Protein AF-A0A370ULS7-F1 (afdb_monomer_lite)

Secondary structure (DSSP, 8-state):
----HHHHHHHHHHHHHHHHHHHHHHHHHHHHHHHSS----TTHHHHHHHHHHHTT----

InterPro domains:
  IPR054636 Cytochrome oxidase putative small subunit CydP [NF045611] (12-55)
  IPR054636 Cytochrome oxidase putative small subunit CydP [PF28236] (12-55)

pLDDT: mean 72.48, std 15.78, range [39.78, 96.56]

Organism: Acinetobacter pittii (NCBI:txid48296)

Foldseek 3Di:
DDDPVVVVVVVVVVVVVVVVVVVVVVVVVVVCVVVVPPPPPPCPCVVVCCVVVVVPPDDD

Structure (mmCIF, N/CA/C/O backbone):
data_AF-A0A370ULS7-F1
#
_entry.id   AF-A0A370ULS7-F1
#
loop_
_atom_site.group_PDB
_atom_site.id
_atom_site.type_symbol
_atom_site.label_atom_id
_atom_site.label_alt_id
_atom_site.label_comp_id
_atom_site.label_asym_id
_atom_site.label_entity_id
_atom_site.label_seq_id
_atom_site.pdbx_PDB_ins_code
_atom_site.Cartn_x
_atom_site.Cartn_y
_atom_site.Cartn_z
_atom_site.occupancy
_atom_site.B_iso_or_equiv
_atom_site.auth_seq_id
_atom_site.auth_comp_id
_atom_site.auth_asym_id
_atom_site.auth_atom_id
_atom_site.pdbx_PDB_model_num
ATOM 1 N N . MET A 1 1 ? -13.481 6.081 37.112 1.00 39.78 1 MET A N 1
ATOM 2 C CA . MET A 1 1 ? -13.748 6.427 35.698 1.00 39.78 1 MET A CA 1
ATOM 3 C C . MET A 1 1 ? -13.318 5.243 34.841 1.00 39.78 1 MET A C 1
ATOM 5 O O . MET A 1 1 ? -12.138 4.927 34.838 1.00 39.78 1 MET A O 1
ATOM 9 N N . SER A 1 2 ? -14.260 4.509 34.236 1.00 54.09 2 SER A N 1
ATOM 10 C CA . SER A 1 2 ? -13.945 3.299 33.458 1.00 54.09 2 SER A CA 1
ATOM 11 C C . SER A 1 2 ? -13.539 3.698 32.040 1.00 54.09 2 SER A C 1
ATOM 13 O O . SER A 1 2 ? -14.368 4.168 31.257 1.00 54.09 2 SER A O 1
ATOM 15 N N . LEU A 1 3 ? -12.247 3.581 31.734 1.00 61.72 3 LEU A N 1
ATOM 16 C CA . LEU A 1 3 ? -11.723 3.795 30.390 1.00 61.72 3 LEU A CA 1
ATOM 17 C C . LEU A 1 3 ? -12.238 2.662 29.500 1.00 61.72 3 LEU A C 1
ATOM 19 O O . LEU A 1 3 ? -11.891 1.498 29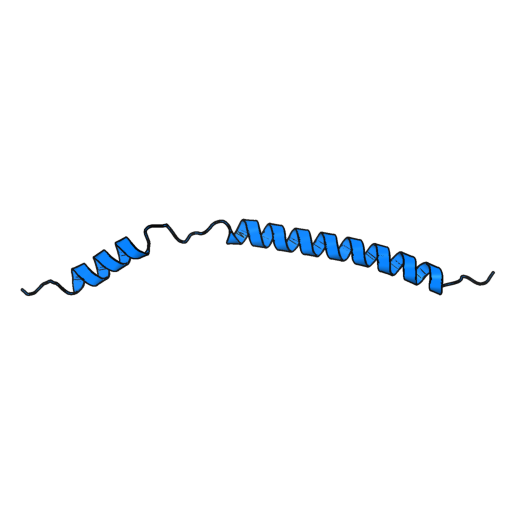.677 1.00 61.72 3 LEU A O 1
ATOM 23 N N . ASN A 1 4 ? -13.107 3.002 28.550 1.00 63.97 4 ASN A N 1
ATOM 24 C CA . ASN A 1 4 ? -13.639 2.060 27.572 1.00 63.97 4 ASN A CA 1
ATOM 25 C C . ASN A 1 4 ? -12.544 1.701 26.550 1.00 63.97 4 ASN A C 1
ATOM 27 O O . ASN A 1 4 ? -12.553 2.178 25.419 1.00 63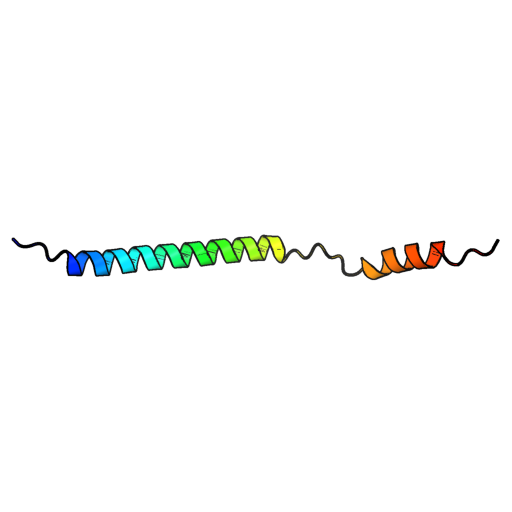.97 4 ASN A O 1
ATOM 31 N N . PHE A 1 5 ? -11.600 0.837 26.934 1.00 65.56 5 PHE A N 1
ATOM 32 C CA . PHE A 1 5 ? -10.478 0.386 26.094 1.00 65.56 5 PHE A CA 1
ATOM 33 C C . PHE A 1 5 ? -10.914 -0.139 24.720 1.00 65.56 5 PHE A C 1
ATOM 35 O O . PHE A 1 5 ? -10.179 -0.026 23.745 1.00 65.56 5 PHE A O 1
ATOM 42 N N . LYS A 1 6 ? -12.146 -0.643 24.607 1.00 67.56 6 LYS A N 1
ATOM 43 C CA . LYS A 1 6 ? -12.732 -1.092 23.341 1.00 67.56 6 LYS A CA 1
ATOM 44 C C . LYS A 1 6 ? -12.843 0.033 22.296 1.00 67.56 6 LYS A C 1
ATOM 46 O O . LYS A 1 6 ? -12.649 -0.234 21.113 1.00 67.56 6 LYS A O 1
ATOM 51 N N . ASN A 1 7 ? -13.104 1.278 22.713 1.00 68.31 7 ASN A N 1
ATOM 52 C CA . ASN A 1 7 ? -13.151 2.429 21.801 1.00 68.31 7 ASN A CA 1
ATOM 53 C C . ASN A 1 7 ? -11.742 2.904 21.392 1.00 68.31 7 ASN A C 1
ATOM 55 O O . ASN A 1 7 ? -11.537 3.292 20.241 1.00 68.31 7 ASN A O 1
ATOM 59 N N . LEU A 1 8 ? -10.768 2.782 22.300 1.00 69.50 8 LEU A N 1
ATOM 60 C CA . LEU A 1 8 ? -9.374 3.154 22.068 1.00 69.50 8 LEU A CA 1
ATOM 61 C C . LEU A 1 8 ? -8.735 2.179 21.083 1.00 69.50 8 LEU A C 1
ATOM 63 O O . LEU A 1 8 ? -8.140 2.608 20.101 1.00 69.50 8 LEU A O 1
ATOM 67 N N . ASN A 1 9 ? -8.955 0.876 21.276 1.00 78.56 9 ASN A N 1
ATOM 68 C CA . ASN A 1 9 ? -8.451 -0.172 20.391 1.00 78.56 9 ASN A CA 1
ATOM 69 C C . ASN A 1 9 ? -8.965 0.002 18.957 1.00 78.56 9 ASN A C 1
ATOM 71 O O . ASN A 1 9 ? -8.188 -0.105 18.018 1.00 78.56 9 ASN A O 1
ATOM 75 N N . GLY A 1 10 ? -10.245 0.339 18.770 1.00 81.88 10 GLY A N 1
ATOM 76 C CA . GLY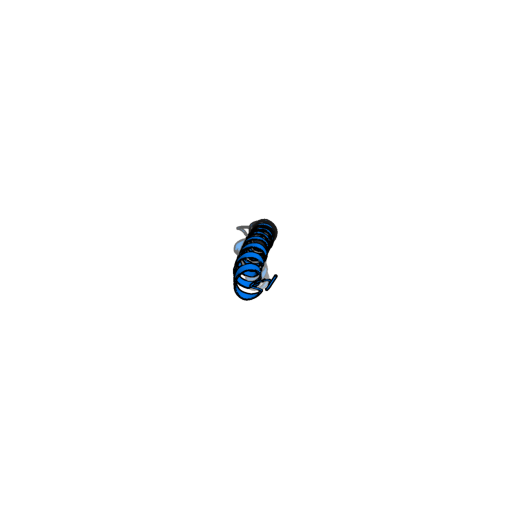 A 1 10 ? -10.790 0.594 17.433 1.00 81.88 10 GLY A CA 1
ATOM 77 C C . GLY A 1 10 ? -10.135 1.790 16.736 1.00 81.88 10 GLY A C 1
ATOM 78 O O . GLY A 1 10 ? -9.851 1.731 15.540 1.00 81.88 10 GLY A O 1
ATOM 79 N N . ARG A 1 11 ? -9.851 2.866 17.478 1.00 85.19 11 ARG A N 1
ATOM 80 C CA . ARG A 1 11 ? -9.168 4.051 16.942 1.00 85.19 11 ARG A CA 1
ATOM 81 C C . ARG A 1 11 ? -7.700 3.769 16.620 1.00 85.19 11 ARG A C 1
ATOM 83 O O . ARG A 1 11 ? -7.263 4.083 15.517 1.00 85.19 11 ARG A O 1
ATOM 90 N N . LEU A 1 12 ? -6.985 3.119 17.538 1.00 86.81 12 LEU A N 1
ATOM 91 C CA . LEU A 1 12 ? -5.580 2.743 17.371 1.00 86.81 12 LEU A CA 1
ATOM 92 C C . LEU A 1 12 ? -5.393 1.771 16.203 1.00 86.81 12 LEU A C 1
ATOM 94 O O . LEU A 1 12 ? -4.505 1.959 15.381 1.00 86.81 12 LEU A O 1
ATOM 98 N N . VAL A 1 13 ? -6.265 0.768 16.071 1.00 88.69 13 VAL A N 1
ATOM 99 C CA . VAL A 1 13 ? -6.228 -0.176 14.945 1.00 88.69 13 VAL A CA 1
ATOM 100 C C . VAL A 1 13 ? -6.463 0.548 13.619 1.00 88.69 13 VAL A C 1
ATOM 102 O O . VAL A 1 13 ? -5.756 0.264 12.655 1.00 88.69 13 VAL A O 1
ATOM 105 N N . LYS A 1 14 ? -7.394 1.512 13.552 1.00 88.62 14 LYS A N 1
ATOM 106 C CA . LYS A 1 14 ? -7.608 2.321 12.337 1.00 88.62 14 LYS A CA 1
ATOM 107 C C . LYS A 1 14 ? -6.388 3.179 11.996 1.00 88.62 14 LYS A C 1
ATOM 109 O O . LYS A 1 14 ? -5.982 3.180 10.839 1.00 88.62 14 LYS A O 1
ATOM 114 N N . GLU A 1 15 ? -5.779 3.850 12.973 1.00 91.38 15 GLU A N 1
ATOM 115 C CA . GLU A 1 15 ? -4.549 4.633 12.761 1.00 91.38 15 GLU A CA 1
ATOM 116 C C . GLU A 1 15 ? -3.392 3.751 12.270 1.00 91.38 15 GLU A C 1
ATOM 118 O O . GLU A 1 15 ? -2.786 4.048 11.240 1.00 91.38 15 GLU A O 1
ATOM 123 N N . ILE A 1 16 ? -3.137 2.620 12.934 1.00 93.75 16 ILE A N 1
ATOM 124 C CA . ILE A 1 16 ? -2.081 1.673 12.544 1.00 93.75 16 ILE A CA 1
ATOM 125 C C . ILE A 1 16 ? -2.349 1.096 11.149 1.00 93.75 16 ILE A C 1
ATOM 127 O O . ILE A 1 16 ? -1.423 0.971 10.351 1.00 93.75 16 ILE A O 1
ATOM 131 N N . THR A 1 17 ? -3.607 0.788 10.822 1.00 94.75 17 THR A N 1
ATOM 132 C CA . THR A 1 17 ? -3.988 0.270 9.499 1.00 94.75 17 THR A CA 1
ATOM 133 C C . THR A 1 17 ? -3.711 1.295 8.400 1.00 94.75 17 THR A C 1
ATOM 135 O O . THR A 1 17 ? -3.167 0.936 7.360 1.00 94.75 17 THR A O 1
ATOM 138 N N . ILE A 1 18 ? -4.018 2.576 8.625 1.00 95.75 18 ILE A N 1
ATOM 139 C CA . ILE A 1 18 ? -3.728 3.648 7.660 1.00 95.75 18 ILE A CA 1
ATOM 140 C C . ILE A 1 18 ? -2.215 3.785 7.446 1.00 95.75 18 ILE A C 1
ATOM 142 O O . ILE A 1 18 ? -1.759 3.817 6.303 1.00 95.75 18 ILE A O 1
ATOM 146 N N . ILE A 1 19 ? -1.426 3.798 8.526 1.00 95.50 19 ILE A N 1
ATOM 147 C CA . ILE A 1 19 ? 0.044 3.855 8.452 1.00 95.50 19 ILE A CA 1
ATOM 148 C C . ILE A 1 19 ? 0.594 2.644 7.686 1.00 95.50 19 ILE A C 1
ATOM 150 O O . ILE A 1 19 ? 1.489 2.788 6.852 1.00 95.50 19 ILE A O 1
ATOM 154 N N . LEU A 1 20 ? 0.041 1.454 7.931 1.00 95.75 20 LEU A N 1
ATOM 155 C CA . LEU A 1 20 ? 0.431 0.228 7.243 1.00 95.75 20 LEU A CA 1
ATOM 156 C C . LEU A 1 20 ? 0.139 0.306 5.739 1.00 95.75 20 LEU A C 1
ATOM 158 O O . LEU A 1 20 ? 1.009 -0.036 4.941 1.00 95.75 20 LEU A O 1
ATOM 162 N N . ILE A 1 21 ? -1.040 0.797 5.347 1.00 96.56 21 ILE A N 1
ATOM 163 C CA . ILE A 1 21 ? -1.412 0.989 3.937 1.00 96.56 21 ILE A CA 1
ATOM 164 C C . ILE A 1 21 ? -0.441 1.955 3.256 1.00 96.56 21 ILE A C 1
ATOM 166 O O . ILE A 1 21 ? 0.094 1.626 2.200 1.00 96.56 21 ILE A O 1
ATOM 170 N N . ILE A 1 22 ? -0.150 3.104 3.876 1.00 96.50 22 ILE A N 1
ATOM 171 C CA . ILE A 1 22 ? 0.812 4.085 3.344 1.00 96.50 22 ILE A CA 1
ATOM 172 C C . ILE A 1 22 ? 2.176 3.427 3.129 1.00 96.50 22 ILE A C 1
ATOM 174 O O . ILE A 1 22 ? 2.793 3.601 2.079 1.00 96.50 22 ILE A O 1
ATOM 178 N N . LYS A 1 23 ? 2.634 2.627 4.097 1.00 94.56 23 LYS A N 1
ATOM 179 C CA . LYS A 1 23 ? 3.911 1.918 4.010 1.00 94.56 23 LYS A CA 1
ATOM 180 C C . LYS A 1 23 ? 3.933 0.915 2.855 1.00 94.56 23 LYS A C 1
ATOM 182 O O . LYS A 1 23 ? 4.922 0.862 2.130 1.00 94.56 23 LYS A O 1
ATOM 187 N N . ILE A 1 24 ? 2.854 0.155 2.654 1.00 95.44 24 ILE A N 1
ATOM 188 C CA . ILE A 1 24 ? 2.727 -0.784 1.528 1.00 95.44 24 ILE A CA 1
ATOM 189 C C . ILE A 1 24 ? 2.756 -0.040 0.193 1.00 95.44 24 ILE A C 1
ATOM 191 O O . ILE A 1 24 ? 3.488 -0.450 -0.703 1.00 95.44 24 ILE A O 1
ATOM 195 N N . VAL A 1 25 ? 2.019 1.066 0.066 1.00 95.12 25 VAL A N 1
ATOM 196 C CA . VAL A 1 25 ? 2.024 1.887 -1.153 1.00 95.12 25 VAL A CA 1
ATOM 197 C C . VAL A 1 25 ? 3.431 2.411 -1.441 1.00 95.12 25 VAL A C 1
ATOM 199 O O . VAL A 1 25 ? 3.903 2.272 -2.564 1.00 95.12 25 VAL A O 1
ATOM 202 N N . LEU A 1 26 ? 4.147 2.920 -0.433 1.00 93.62 26 LEU A N 1
ATOM 203 C CA . LEU A 1 26 ? 5.534 3.374 -0.587 1.00 93.62 26 LEU A CA 1
ATOM 204 C C . LEU A 1 26 ? 6.459 2.255 -1.091 1.00 93.62 26 LEU A C 1
ATOM 206 O O . LEU A 1 26 ? 7.240 2.466 -2.016 1.00 93.62 26 LEU A O 1
ATOM 210 N N . LEU A 1 27 ? 6.356 1.060 -0.500 1.00 90.50 27 LEU A N 1
ATOM 211 C CA . LEU A 1 27 ? 7.153 -0.104 -0.894 1.00 90.50 27 LEU A CA 1
ATOM 212 C C . LEU A 1 27 ? 6.846 -0.546 -2.328 1.00 90.50 27 LEU A C 1
ATOM 214 O O . LEU A 1 27 ? 7.769 -0.864 -3.074 1.00 90.50 27 LEU A O 1
ATOM 218 N N . LEU A 1 28 ? 5.571 -0.544 -2.728 1.00 87.50 28 LEU A N 1
ATOM 219 C CA . LEU A 1 28 ? 5.160 -0.870 -4.092 1.00 87.50 28 LEU A CA 1
ATOM 220 C C . LEU A 1 28 ? 5.653 0.171 -5.094 1.00 87.50 28 LEU A C 1
ATOM 222 O O . LEU A 1 28 ? 6.135 -0.221 -6.148 1.00 87.50 28 LEU A O 1
ATOM 226 N N . THR A 1 29 ? 5.607 1.462 -4.764 1.00 87.94 29 THR A N 1
ATOM 227 C CA . THR A 1 29 ? 6.135 2.530 -5.625 1.00 87.94 29 THR A CA 1
ATOM 228 C C . THR A 1 29 ? 7.642 2.411 -5.810 1.00 87.94 29 THR A C 1
ATOM 230 O O . THR A 1 29 ? 8.118 2.496 -6.936 1.00 87.94 29 THR A O 1
ATOM 233 N N . ILE A 1 30 ? 8.404 2.165 -4.739 1.00 86.00 30 ILE A N 1
ATOM 234 C CA . ILE A 1 30 ? 9.858 1.954 -4.841 1.00 86.00 30 ILE A CA 1
ATOM 235 C C . ILE A 1 30 ? 10.151 0.698 -5.661 1.00 86.00 30 ILE A C 1
ATOM 237 O O . ILE A 1 30 ? 10.991 0.742 -6.554 1.00 86.00 30 ILE A O 1
ATOM 241 N N . LYS A 1 31 ? 9.438 -0.407 -5.402 1.00 82.62 31 LYS A N 1
ATOM 242 C CA . LYS A 1 31 ? 9.545 -1.635 -6.199 1.00 82.62 31 LYS A CA 1
ATOM 243 C C . LYS A 1 31 ? 9.250 -1.356 -7.669 1.00 82.62 31 LYS A C 1
ATOM 245 O O . LYS A 1 31 ? 9.967 -1.863 -8.520 1.00 82.62 31 LYS A O 1
ATOM 250 N N . HIS A 1 32 ? 8.216 -0.570 -7.955 1.00 78.75 32 HIS A N 1
ATOM 251 C CA . HIS A 1 32 ? 7.856 -0.196 -9.312 1.00 78.75 32 HIS A CA 1
ATOM 252 C C . HIS A 1 32 ? 8.977 0.627 -9.931 1.00 78.75 32 HIS A C 1
ATOM 254 O O . HIS A 1 32 ? 9.539 0.177 -10.900 1.00 78.75 32 HIS A O 1
ATOM 260 N N . ILE A 1 33 ? 9.431 1.729 -9.332 1.00 79.44 33 ILE A N 1
ATOM 261 C CA . ILE A 1 33 ? 10.543 2.537 -9.874 1.00 79.44 33 ILE A CA 1
ATOM 262 C C . ILE A 1 33 ? 11.814 1.701 -10.097 1.00 79.44 33 ILE A C 1
ATOM 264 O O . ILE A 1 33 ? 12.518 1.897 -11.083 1.00 79.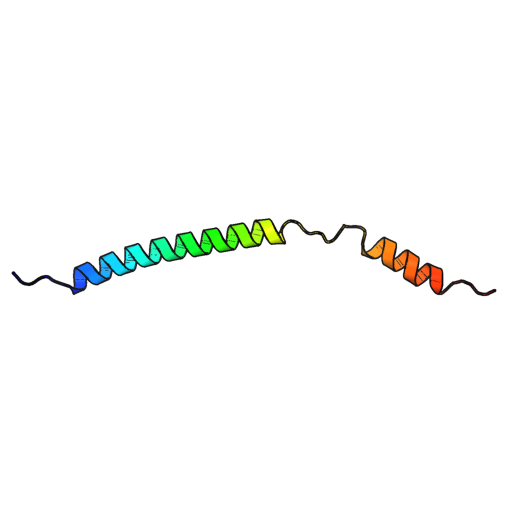44 33 ILE A O 1
ATOM 268 N N . TRP A 1 34 ? 12.109 0.758 -9.200 1.00 72.25 34 TRP A N 1
ATOM 269 C CA . TRP A 1 34 ? 13.291 -0.095 -9.306 1.00 72.25 34 TRP A CA 1
ATOM 270 C C . TRP A 1 34 ? 13.152 -1.209 -10.360 1.00 72.25 34 TRP A C 1
ATOM 272 O O . TRP A 1 34 ? 14.156 -1.646 -10.909 1.00 72.25 34 TRP A O 1
ATOM 282 N N . PHE A 1 35 ? 11.929 -1.660 -10.662 1.00 62.06 35 PHE A N 1
ATOM 283 C CA . PHE A 1 35 ? 11.646 -2.741 -11.622 1.00 62.06 35 PHE A CA 1
ATOM 284 C C . PHE A 1 35 ? 11.116 -2.247 -12.983 1.00 62.06 35 PHE A C 1
ATOM 286 O O . PHE A 1 35 ? 11.160 -2.965 -13.975 1.00 62.06 35 PHE A O 1
ATOM 293 N N . ASP A 1 36 ? 10.630 -1.013 -13.028 1.00 61.28 36 ASP A N 1
ATOM 294 C CA . ASP A 1 36 ? 10.057 -0.310 -14.181 1.00 61.28 36 ASP A CA 1
ATOM 295 C C . ASP A 1 36 ? 11.114 0.532 -14.911 1.00 61.28 36 ASP A C 1
ATOM 297 O O . ASP A 1 36 ? 10.823 1.238 -15.871 1.00 61.28 36 ASP A O 1
ATOM 301 N N . ALA A 1 37 ? 12.378 0.413 -14.500 1.00 60.00 37 ALA A N 1
ATOM 302 C CA . ALA A 1 37 ? 13.501 0.501 -15.417 1.00 60.00 37 ALA A CA 1
ATOM 303 C C . ALA A 1 37 ? 13.730 -0.906 -16.002 1.00 60.00 37 ALA A C 1
ATOM 305 O O . ALA A 1 37 ? 14.566 -1.646 -15.479 1.00 60.00 37 ALA A O 1
ATOM 306 N N . PRO A 1 38 ? 12.999 -1.325 -17.056 1.00 58.78 38 PRO A N 1
ATOM 307 C CA . PRO A 1 38 ? 13.321 -2.548 -17.760 1.00 58.78 38 PRO A CA 1
ATOM 308 C C . PRO A 1 38 ? 14.695 -2.343 -18.395 1.00 58.78 38 PRO A C 1
ATOM 310 O O . PRO A 1 38 ? 14.834 -1.793 -19.483 1.00 58.78 38 PRO A O 1
ATOM 313 N N . THR A 1 39 ? 15.738 -2.836 -17.741 1.00 60.59 39 THR A N 1
ATOM 314 C CA . THR A 1 39 ? 17.039 -3.093 -18.365 1.00 60.59 39 THR A CA 1
ATOM 315 C C . THR A 1 39 ? 16.987 -4.368 -19.205 1.00 60.59 39 THR A C 1
ATOM 317 O O . THR A 1 39 ? 17.985 -5.064 -19.351 1.00 60.59 39 THR A O 1
ATOM 320 N N . ILE A 1 40 ? 15.822 -4.667 -19.787 1.00 57.44 40 ILE A N 1
ATOM 321 C CA . ILE A 1 40 ? 15.700 -5.560 -20.928 1.00 57.44 40 ILE A CA 1
ATOM 322 C C . ILE A 1 40 ? 15.801 -4.637 -22.141 1.00 57.44 40 ILE A C 1
ATOM 324 O O . ILE A 1 40 ? 14.780 -4.098 -22.583 1.00 57.44 40 ILE A O 1
ATOM 328 N N . PRO A 1 41 ? 17.019 -4.340 -22.643 1.00 60.03 41 PRO A N 1
ATOM 329 C CA . PRO A 1 41 ? 17.155 -3.605 -23.879 1.00 60.03 41 PRO A CA 1
ATOM 330 C C . PRO A 1 41 ? 16.325 -4.322 -24.930 1.00 60.03 41 PRO A C 1
ATOM 332 O O . PRO A 1 41 ? 16.424 -5.532 -25.119 1.00 60.03 41 PRO A O 1
ATOM 335 N N . LYS A 1 42 ? 15.528 -3.524 -25.634 1.00 59.19 42 LYS A N 1
ATOM 336 C CA . LYS A 1 42 ? 14.616 -3.899 -26.720 1.00 59.19 42 LYS A CA 1
ATOM 337 C C . LYS A 1 42 ? 15.283 -4.698 -27.864 1.00 59.19 42 LYS A C 1
ATOM 339 O O . LYS A 1 42 ? 14.604 -5.096 -28.798 1.00 59.19 42 LYS A O 1
ATOM 344 N N . ASN A 1 43 ? 16.599 -4.916 -27.770 1.00 56.44 43 ASN A N 1
ATOM 345 C CA . ASN A 1 43 ? 17.483 -5.519 -28.757 1.00 56.44 43 ASN A CA 1
ATOM 346 C C . ASN A 1 43 ? 18.304 -6.708 -28.194 1.00 56.44 43 ASN A C 1
ATOM 348 O O . ASN A 1 43 ? 19.249 -7.130 -28.862 1.00 56.44 43 ASN A O 1
ATOM 352 N N . PHE A 1 44 ? 18.017 -7.227 -26.985 1.00 57.16 44 PHE A N 1
ATOM 353 C CA . PHE A 1 44 ? 18.720 -8.416 -26.453 1.00 57.16 44 PHE A CA 1
ATOM 354 C C . PHE A 1 44 ? 18.530 -9.626 -27.365 1.00 57.16 44 PHE A C 1
ATOM 356 O O . PHE A 1 44 ? 19.481 -10.356 -27.628 1.00 57.16 44 PHE A O 1
ATOM 363 N N . ASP A 1 45 ? 17.323 -9.785 -27.902 1.00 59.75 45 ASP A N 1
ATOM 364 C CA . ASP A 1 45 ? 17.004 -10.906 -28.778 1.00 59.75 45 ASP A CA 1
ATOM 365 C C . ASP A 1 45 ? 17.776 -10.823 -30.097 1.00 59.75 45 ASP A C 1
ATOM 367 O O . ASP A 1 45 ? 18.264 -11.837 -30.575 1.00 59.75 45 ASP A O 1
ATOM 371 N N . ASN A 1 46 ? 17.981 -9.620 -30.648 1.00 62.53 46 ASN A N 1
ATOM 372 C CA . ASN A 1 46 ? 18.645 -9.461 -31.944 1.00 62.53 46 ASN A CA 1
ATOM 373 C C . ASN A 1 46 ? 20.160 -9.694 -31.868 1.00 62.53 46 ASN A C 1
ATOM 375 O O . ASN A 1 46 ? 20.702 -10.373 -32.731 1.00 62.53 46 ASN A O 1
ATOM 379 N N . GLN A 1 47 ? 20.849 -9.186 -30.838 1.00 61.72 47 GLN A N 1
ATOM 380 C CA . GLN A 1 47 ? 22.298 -9.410 -30.696 1.00 61.72 47 GLN A CA 1
ATOM 381 C C . GLN A 1 47 ? 22.631 -10.854 -30.310 1.00 61.72 47 GLN A C 1
ATOM 383 O O . GLN A 1 47 ? 23.630 -11.398 -30.775 1.00 61.72 47 GLN A O 1
ATOM 388 N N . VAL A 1 48 ? 21.801 -11.493 -29.480 1.00 62.25 48 VAL A N 1
ATOM 389 C CA . VAL A 1 48 ? 21.991 -12.906 -29.134 1.00 62.25 48 VAL A CA 1
ATOM 390 C C . VAL A 1 48 ? 21.609 -13.794 -30.316 1.00 62.25 48 VAL A C 1
ATOM 392 O O . VAL A 1 48 ? 22.334 -14.737 -30.605 1.00 62.25 48 VAL A O 1
ATOM 395 N N . ALA A 1 49 ? 20.540 -13.480 -31.055 1.00 64.06 49 ALA A N 1
ATOM 396 C CA . ALA A 1 49 ? 20.190 -14.212 -32.269 1.00 64.06 49 ALA A CA 1
ATOM 397 C C . ALA A 1 49 ? 21.273 -14.090 -33.345 1.00 64.06 49 ALA A C 1
ATOM 399 O O . ALA A 1 49 ? 21.594 -15.094 -33.964 1.00 64.06 49 ALA A O 1
ATOM 400 N N . GLU A 1 50 ? 21.881 -12.917 -33.541 1.00 64.00 50 GLU A N 1
ATOM 401 C CA . GLU A 1 50 ? 22.995 -12.757 -34.484 1.00 64.00 50 GLU A CA 1
ATOM 402 C C . GLU A 1 50 ? 24.262 -13.491 -34.030 1.00 64.00 50 GLU A C 1
ATOM 404 O O . GLU A 1 50 ? 24.942 -14.076 -34.867 1.00 64.00 50 GLU A O 1
ATOM 409 N N . HIS A 1 51 ? 24.561 -13.538 -32.728 1.00 65.12 51 HIS A N 1
ATOM 410 C CA . HIS A 1 51 ? 25.715 -14.284 -32.213 1.00 65.12 51 HIS A CA 1
ATOM 411 C C . HIS A 1 51 ? 25.491 -15.805 -32.270 1.00 65.12 51 HIS A C 1
ATOM 413 O O . HIS A 1 51 ? 26.377 -16.541 -32.683 1.00 65.12 51 HIS A O 1
ATOM 419 N N . ILE A 1 52 ? 24.296 -16.291 -31.914 1.00 67.44 52 ILE A N 1
ATOM 420 C CA . ILE A 1 52 ? 23.941 -17.720 -31.960 1.00 67.44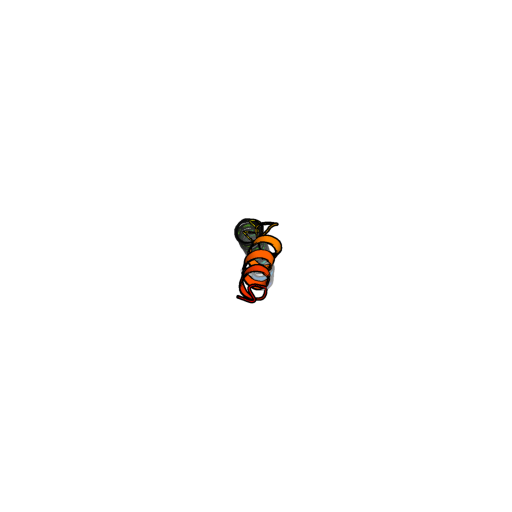 52 ILE A CA 1
ATOM 421 C C . ILE A 1 52 ? 23.767 -18.188 -33.414 1.00 67.44 52 ILE A C 1
ATOM 423 O O . ILE A 1 52 ? 24.178 -19.295 -33.750 1.00 67.44 52 ILE A O 1
ATOM 427 N N . ALA A 1 53 ? 23.180 -17.374 -34.296 1.00 64.31 53 ALA A N 1
ATOM 428 C CA . ALA A 1 53 ? 23.059 -17.707 -35.712 1.00 64.31 53 ALA A CA 1
ATOM 429 C C . ALA A 1 53 ? 24.413 -17.596 -36.424 1.00 64.31 53 ALA A C 1
ATOM 431 O O . ALA A 1 53 ? 24.758 -18.494 -37.177 1.00 64.31 53 ALA A O 1
ATOM 432 N N . GLY A 1 54 ? 25.214 -16.563 -36.153 1.00 58.09 54 GLY A N 1
ATOM 433 C CA . GLY A 1 54 ? 26.527 -16.364 -36.774 1.00 58.09 54 GLY A CA 1
ATOM 434 C C . GLY A 1 54 ? 27.530 -17.487 -36.492 1.00 58.09 54 GLY A C 1
ATOM 435 O O . GLY A 1 54 ? 28.285 -17.853 -37.389 1.00 58.09 54 GLY A O 1
ATOM 436 N N . ASP A 1 55 ? 27.488 -18.090 -35.299 1.00 57.44 55 ASP A N 1
ATOM 437 C CA . ASP A 1 55 ? 28.410 -19.173 -34.913 1.00 57.44 55 ASP A CA 1
ATOM 438 C C . ASP A 1 55 ? 28.010 -20.552 -35.480 1.00 57.44 55 ASP A C 1
ATOM 440 O O . ASP A 1 55 ? 28.813 -21.481 -35.501 1.00 57.44 55 ASP A O 1
ATOM 444 N N . ASN A 1 56 ? 26.779 -20.696 -35.993 1.00 57.75 56 ASN A N 1
ATOM 445 C CA . ASN A 1 56 ? 26.269 -21.954 -36.556 1.00 57.75 56 ASN A CA 1
ATOM 446 C C . ASN A 1 56 ? 26.199 -21.968 -38.098 1.00 57.75 56 ASN A C 1
ATOM 448 O O . ASN A 1 56 ? 25.703 -22.941 -38.667 1.00 57.75 56 ASN A O 1
ATOM 452 N N . ILE A 1 57 ? 26.691 -20.931 -38.796 1.00 58.91 57 ILE A N 1
ATOM 453 C CA . ILE A 1 57 ? 26.671 -20.863 -40.275 1.00 58.91 57 ILE A CA 1
ATOM 454 C C . ILE A 1 57 ? 28.069 -20.657 -40.889 1.00 58.91 57 ILE A C 1
ATOM 456 O O . ILE A 1 57 ? 28.186 -20.131 -41.994 1.00 58.91 57 ILE A O 1
ATOM 460 N N . SER A 1 58 ? 29.143 -21.112 -40.238 1.00 50.22 58 SER A N 1
ATOM 461 C CA . SER A 1 58 ? 30.449 -21.222 -40.907 1.00 50.22 58 SER A CA 1
ATOM 462 C C . SER A 1 58 ? 30.753 -22.674 -41.296 1.00 50.22 58 SER A C 1
ATOM 464 O O . SER A 1 58 ? 31.339 -23.406 -40.499 1.00 50.22 58 SER A O 1
ATOM 466 N N . PRO A 1 59 ? 30.389 -23.128 -42.512 1.00 55.50 59 PRO A N 1
ATOM 467 C CA . PRO A 1 59 ? 31.043 -24.259 -43.137 1.00 55.50 59 PRO A CA 1
ATOM 468 C C . PRO A 1 59 ? 32.293 -23.738 -43.853 1.00 55.50 59 PRO A C 1
ATOM 470 O O . PRO A 1 59 ? 32.208 -23.289 -44.997 1.00 55.50 59 PRO A O 1
ATOM 473 N N . HIS A 1 60 ? 33.445 -23.779 -43.184 1.00 43.12 60 HIS A N 1
ATOM 474 C CA . HIS A 1 60 ? 34.732 -23.877 -43.872 1.00 43.12 60 HIS A CA 1
ATOM 475 C C . HIS A 1 60 ? 35.842 -24.414 -42.975 1.00 43.12 60 HIS A C 1
ATOM 477 O O . HIS A 1 60 ? 35.948 -23.942 -41.823 1.00 43.12 60 HIS A O 1
#

Sequence (60 aa):
MSLNFKNLNGRLVKEITIILIIKIVLLLTIKHIWFDAPTIPKNFDNQVAEHIAGDNISPH

Radius of gyration: 27.73 Å; chains: 1; bounding box: 49×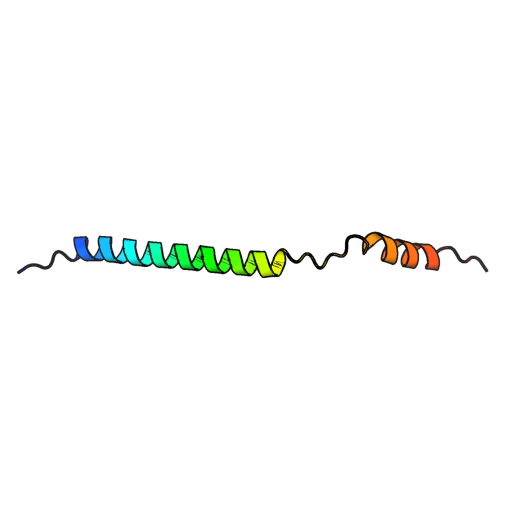31×80 Å